Protein AF-A0ABD0P0N2-F1 (afdb_monomer_lite)

Secondary structure (DSSP, 8-state):
--GGGTT--SS---TT-S--S-TTSPPHHHHHHTTT---EEES---S---GGGTTSGGGTT-SEEES-SS----

Radius of gyration: 12.44 Å; chains: 1; bounding box: 24×28×37 Å

InterPro domains:
  IPR000917 Sulfatase, N-terminal [PF00884] (1-67)
  IPR017850 Alkaline-phosphatase-like, core domain superfamily [G3DSA:3.40.720.10] (1-74)
  IPR017850 Alkaline-phosphatase-like, core domain superfamily [SSF53649] (1-73)
  IPR024607 Sulfatase, conserved site [PS00149] (36-46)
  IPR050738 Sulfatase enzyme [PTHR42693] (1-74)

Organism: Cirrhinus mrigala (NCBI:txid683832)

Foldseek 3Di:
DDCVVQVCDDDFDDVPDQAFRDLPDADPLQVVVVVVDQAEDEEEARRDQHPPRCHPVVSRNHPYYHYDDHDPPD

Sequence (74 aa):
RYQTRSGIYPGVLYPGSKGGLPLNETTIAEVLKSKGYTTAMVGKWHLGVGPNGTYLPTRHGFDNYLGIPYSHDQ

pLDDT: mean 95.09, std 7.63, range [50.91, 98.81]

Structure (mmCIF, N/CA/C/O backbone):
data_AF-A0ABD0P0N2-F1
#
_entry.id   AF-A0ABD0P0N2-F1
#
loop_
_atom_site.group_PDB
_atom_site.id
_atom_site.type_symbol
_atom_site.label_atom_id
_atom_site.label_alt_id
_atom_site.label_comp_id
_atom_site.label_asym_id
_atom_site.label_entity_id
_atom_site.label_seq_id
_atom_site.pdbx_PDB_ins_code
_atom_site.Cartn_x
_atom_site.Cartn_y
_atom_site.Cartn_z
_atom_site.occupancy
_atom_site.B_iso_or_equiv
_atom_site.auth_seq_id
_atom_site.auth_comp_id
_atom_site.auth_asym_id
_atom_site.auth_atom_id
_atom_site.pdbx_PDB_model_num
ATOM 1 N N . ARG A 1 1 ? -6.546 10.761 -1.099 1.00 93.50 1 ARG A N 1
ATOM 2 C CA . ARG A 1 1 ? -5.683 11.943 -1.374 1.00 93.50 1 ARG A CA 1
ATOM 3 C C . ARG A 1 1 ? -5.338 11.946 -2.864 1.00 93.50 1 ARG A C 1
ATOM 5 O O . ARG A 1 1 ? -5.432 10.886 -3.465 1.00 93.50 1 ARG A O 1
ATOM 12 N N . TYR A 1 2 ? -5.012 13.091 -3.475 1.00 97.38 2 TYR A N 1
ATOM 13 C CA . TYR A 1 2 ? -4.612 13.127 -4.894 1.00 97.38 2 TYR A CA 1
ATOM 14 C C . TYR A 1 2 ? -3.230 12.494 -5.093 1.00 97.38 2 TYR A C 1
ATOM 16 O O . TYR A 1 2 ? -2.331 12.744 -4.293 1.00 97.38 2 TYR A O 1
ATOM 24 N N . GLN A 1 3 ? -3.047 11.743 -6.180 1.00 96.81 3 GLN A N 1
ATOM 25 C CA . GLN A 1 3 ? -1.826 10.995 -6.498 1.00 96.81 3 GLN A CA 1
ATOM 26 C C . GLN A 1 3 ? -0.569 11.875 -6.565 1.00 96.81 3 GLN A C 1
ATOM 28 O O . GLN A 1 3 ? 0.509 11.458 -6.144 1.00 96.81 3 GLN A O 1
ATOM 33 N N . THR A 1 4 ? -0.718 13.133 -6.996 1.00 97.12 4 THR A N 1
ATOM 34 C CA . THR A 1 4 ? 0.376 14.113 -7.049 1.00 97.12 4 THR A CA 1
ATOM 35 C C . THR A 1 4 ? 0.922 14.486 -5.675 1.00 97.12 4 THR A C 1
ATOM 37 O O . THR A 1 4 ? 2.082 14.868 -5.560 1.00 97.12 4 THR A O 1
ATOM 40 N N . ARG A 1 5 ? 0.118 14.337 -4.615 1.00 97.38 5 ARG A N 1
ATOM 41 C CA . ARG A 1 5 ? 0.532 14.614 -3.231 1.00 97.38 5 ARG A CA 1
ATOM 42 C C . ARG A 1 5 ? 1.334 13.472 -2.615 1.00 97.38 5 ARG A C 1
ATOM 44 O O . ARG A 1 5 ? 2.117 13.724 -1.711 1.00 97.38 5 ARG A O 1
ATOM 51 N N . SER A 1 6 ? 1.137 12.252 -3.109 1.00 96.44 6 SER A N 1
ATOM 52 C CA . SER A 1 6 ? 1.787 11.037 -2.602 1.00 96.44 6 SER A CA 1
ATOM 53 C C . SER A 1 6 ? 2.921 10.548 -3.509 1.00 96.44 6 SER A C 1
ATOM 55 O O . SER A 1 6 ? 3.495 9.498 -3.253 1.00 96.44 6 SER A O 1
ATOM 57 N N . GLY A 1 7 ? 3.242 11.276 -4.586 1.00 96.31 7 GLY A N 1
ATOM 58 C CA . GLY A 1 7 ? 4.334 10.908 -5.494 1.00 96.31 7 GLY A CA 1
ATOM 59 C C . GLY A 1 7 ? 4.040 9.711 -6.406 1.00 96.31 7 GLY A C 1
ATOM 60 O O . GLY A 1 7 ? 4.958 9.195 -7.032 1.00 96.31 7 GLY A O 1
ATOM 61 N N . ILE A 1 8 ? 2.781 9.265 -6.507 1.00 96.44 8 ILE A N 1
ATOM 62 C CA . ILE A 1 8 ? 2.380 8.138 -7.367 1.00 96.44 8 ILE A CA 1
ATOM 63 C C . ILE A 1 8 ? 2.024 8.666 -8.761 1.00 96.44 8 ILE A C 1
ATOM 65 O O . ILE A 1 8 ? 0.858 8.754 -9.139 1.00 96.44 8 ILE A O 1
ATOM 69 N N . TYR A 1 9 ? 3.044 9.132 -9.482 1.00 95.88 9 TYR A N 1
ATOM 70 C CA . TYR A 1 9 ? 2.969 9.634 -10.856 1.00 95.88 9 TYR A CA 1
ATOM 71 C C . TYR A 1 9 ? 4.391 9.835 -11.422 1.00 95.88 9 TYR A C 1
ATOM 73 O O . TYR A 1 9 ? 5.334 9.974 -10.640 1.00 95.88 9 TYR A O 1
ATOM 81 N N . PRO A 1 10 ? 4.562 9.938 -12.753 1.00 94.75 10 PRO A N 1
ATOM 82 C CA . PRO A 1 10 ? 3.597 9.611 -13.807 1.00 94.75 10 PRO A CA 1
ATOM 83 C C . PRO A 1 10 ? 3.478 8.093 -14.040 1.00 94.75 10 PRO A C 1
ATOM 85 O O . PRO A 1 10 ? 4.325 7.319 -13.605 1.00 94.75 10 PRO A O 1
ATOM 88 N N . GLY A 1 11 ? 2.438 7.671 -14.766 1.00 94.38 11 GLY A N 1
ATOM 89 C CA . GLY A 1 11 ? 2.249 6.269 -15.155 1.00 94.38 11 GLY A CA 1
ATOM 90 C C . GLY A 1 11 ? 1.929 5.334 -13.983 1.00 94.38 11 GLY A C 1
ATOM 91 O O . GLY A 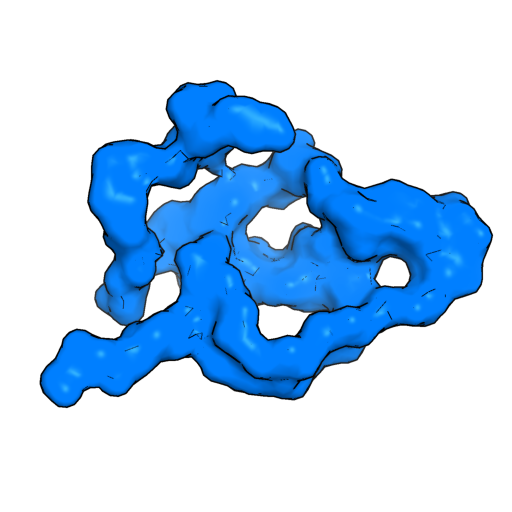1 11 ? 1.253 5.726 -13.032 1.00 94.38 11 GLY A O 1
ATOM 92 N N . VAL A 1 12 ? 2.392 4.086 -14.085 1.00 94.62 12 VAL A N 1
ATOM 93 C CA . VAL A 1 12 ? 2.166 3.014 -13.102 1.00 94.62 12 VAL A CA 1
ATOM 94 C C . VAL A 1 12 ? 3.488 2.433 -12.603 1.00 94.62 12 VAL A C 1
ATOM 96 O O . VAL A 1 12 ? 4.533 2.603 -13.230 1.00 94.62 12 VAL A O 1
ATOM 99 N N . LEU A 1 13 ? 3.441 1.726 -11.472 1.00 94.25 13 LEU A N 1
ATOM 100 C CA . LEU A 1 13 ? 4.588 0.986 -10.947 1.00 94.25 13 LEU A CA 1
ATOM 101 C C . LEU A 1 13 ? 4.741 -0.351 -11.681 1.00 94.25 13 LEU A C 1
ATOM 103 O O . LEU A 1 13 ? 3.757 -1.056 -11.911 1.00 94.25 13 LEU A O 1
ATOM 107 N N . TYR A 1 14 ? 5.984 -0.702 -11.999 1.00 92.62 14 TYR A N 1
ATOM 108 C CA . TYR A 1 14 ? 6.357 -1.914 -12.726 1.00 92.62 14 TYR A CA 1
ATOM 109 C C . TYR A 1 14 ? 7.098 -2.900 -11.813 1.00 92.62 14 TYR A C 1
ATOM 111 O O . TYR A 1 14 ? 7.606 -2.510 -10.750 1.00 92.62 14 TYR A O 1
ATOM 119 N N . PRO A 1 15 ? 7.232 -4.175 -12.224 1.00 90.50 15 PRO A N 1
ATOM 120 C CA . PRO A 1 15 ? 8.177 -5.088 -11.593 1.00 90.50 15 PRO A CA 1
ATOM 121 C C . PRO A 1 15 ? 9.578 -4.451 -11.532 1.00 90.50 15 PRO A C 1
ATOM 123 O O . PRO A 1 15 ? 10.097 -3.969 -12.534 1.00 90.50 15 PRO A O 1
ATOM 126 N N . GLY A 1 16 ? 10.180 -4.397 -10.342 1.00 89.56 16 GLY A N 1
ATOM 127 C CA . GLY A 1 16 ? 11.500 -3.784 -10.127 1.00 89.56 16 GLY A CA 1
ATOM 128 C C . GLY A 1 16 ? 11.498 -2.282 -9.813 1.00 89.56 16 GLY A C 1
ATOM 129 O O . GLY A 1 16 ? 12.555 -1.735 -9.491 1.00 89.56 16 GLY A O 1
ATOM 130 N N . SER A 1 17 ? 10.343 -1.601 -9.829 1.00 93.62 17 SER A N 1
ATOM 131 C CA . S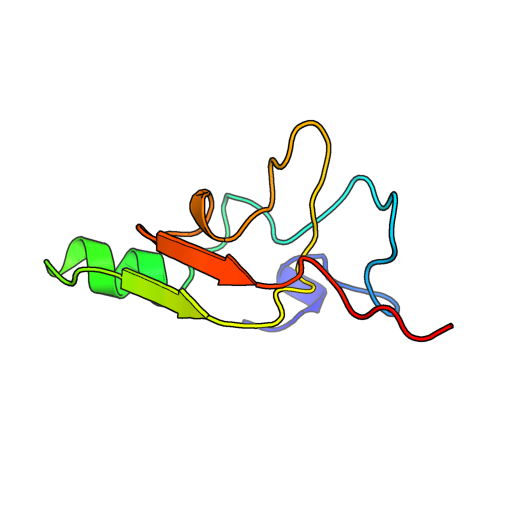ER A 1 17 ? 10.251 -0.231 -9.309 1.00 93.62 17 SER A CA 1
ATOM 132 C C . SER A 1 17 ? 10.727 -0.169 -7.850 1.00 93.62 17 SER A C 1
ATOM 134 O O . SER A 1 17 ? 10.264 -0.923 -6.992 1.00 93.62 17 SER A O 1
ATOM 136 N N . LYS A 1 18 ? 11.654 0.755 -7.563 1.00 94.75 18 LYS A N 1
ATOM 137 C CA . LYS A 1 18 ? 12.201 0.961 -6.209 1.00 94.75 18 LYS A CA 1
ATOM 138 C C . LYS A 1 18 ? 11.220 1.669 -5.269 1.00 94.75 18 LYS A C 1
ATOM 140 O O . LYS A 1 18 ? 11.360 1.534 -4.058 1.00 94.75 18 LYS A O 1
ATOM 145 N N . GLY A 1 19 ? 10.277 2.434 -5.821 1.00 94.81 19 GLY A N 1
ATOM 146 C CA . GLY A 1 19 ? 9.255 3.175 -5.080 1.00 94.81 19 GLY A CA 1
ATOM 147 C C . GLY A 1 19 ? 7.954 2.394 -4.868 1.00 94.81 19 GLY A C 1
ATOM 148 O O . GLY A 1 19 ? 7.764 1.299 -5.399 1.00 94.81 19 GLY A O 1
ATOM 149 N N . GLY A 1 20 ? 7.053 2.997 -4.099 1.00 97.25 20 GLY A N 1
ATOM 150 C CA . GLY A 1 20 ? 5.721 2.496 -3.775 1.00 97.25 20 GLY A CA 1
ATOM 151 C C . GLY A 1 20 ? 4.926 3.555 -3.016 1.00 97.25 20 GLY A C 1
ATOM 152 O O . GLY A 1 20 ? 5.388 4.692 -2.899 1.00 97.25 20 GLY A O 1
ATOM 153 N N . LEU A 1 21 ? 3.743 3.195 -2.516 1.00 98.19 21 LEU A N 1
ATOM 154 C CA . LEU A 1 21 ? 2.954 4.065 -1.645 1.00 98.19 21 LEU A CA 1
ATOM 155 C C . LEU A 1 21 ? 3.814 4.483 -0.441 1.00 98.19 21 LEU A C 1
ATOM 157 O O . LEU A 1 21 ? 4.276 3.613 0.293 1.00 98.19 21 LEU A O 1
ATOM 161 N N . PRO A 1 22 ? 4.066 5.785 -0.221 1.00 97.62 22 PRO A N 1
ATOM 162 C CA . PRO A 1 22 ? 4.896 6.216 0.896 1.00 97.62 22 PRO A CA 1
ATOM 163 C C . PRO A 1 22 ? 4.358 5.707 2.236 1.00 97.62 22 PRO A C 1
ATOM 165 O O . PRO A 1 22 ? 3.161 5.773 2.495 1.00 97.62 22 PRO A O 1
ATOM 168 N N . LEU A 1 23 ? 5.244 5.241 3.118 1.00 97.12 23 LEU A N 1
ATOM 169 C CA . LEU A 1 23 ? 4.854 4.700 4.430 1.00 97.12 23 LEU A CA 1
ATOM 170 C C . LEU A 1 23 ? 4.259 5.753 5.382 1.00 97.12 23 LEU A C 1
ATOM 172 O O . LEU A 1 23 ? 3.698 5.403 6.411 1.00 97.12 23 LEU A O 1
ATOM 176 N N . ASN A 1 24 ? 4.398 7.041 5.063 1.00 96.75 24 ASN A N 1
ATOM 177 C CA . ASN A 1 24 ? 3.770 8.129 5.811 1.00 96.75 24 ASN A CA 1
ATOM 178 C C . ASN A 1 24 ? 2.353 8.470 5.312 1.00 96.75 24 ASN A C 1
ATOM 180 O O . ASN A 1 24 ? 1.708 9.348 5.885 1.00 96.75 24 ASN A O 1
ATOM 184 N N . GLU A 1 25 ? 1.871 7.822 4.249 1.00 98.06 25 GLU A N 1
ATOM 185 C CA . GLU A 1 25 ? 0.487 7.936 3.799 1.00 98.06 25 GLU A CA 1
ATOM 186 C C . GLU A 1 25 ? -0.398 6.972 4.584 1.00 98.06 25 GLU A C 1
ATOM 188 O O . GLU A 1 25 ? -0.180 5.764 4.567 1.00 98.06 25 GLU A O 1
ATOM 193 N N . THR A 1 26 ? -1.428 7.512 5.237 1.00 98.31 26 THR A N 1
ATOM 194 C CA . THR A 1 26 ? -2.364 6.704 6.018 1.00 98.31 26 THR A CA 1
ATOM 195 C C . THR A 1 26 ? -3.405 6.043 5.121 1.00 98.31 26 THR A C 1
ATOM 197 O O . THR A 1 26 ? -4.170 6.728 4.431 1.00 98.31 26 THR A O 1
ATOM 200 N N . THR A 1 27 ? -3.483 4.714 5.158 1.00 98.56 27 THR A N 1
ATOM 201 C CA . THR A 1 27 ? -4.503 3.950 4.429 1.00 98.56 27 THR A CA 1
ATOM 202 C C . THR A 1 27 ? -5.769 3.742 5.258 1.00 98.56 27 THR A C 1
ATOM 204 O O . THR A 1 27 ? -5.787 3.882 6.481 1.00 98.56 27 THR A O 1
ATOM 207 N N . ILE A 1 28 ? -6.858 3.345 4.594 1.00 98.56 28 ILE A N 1
ATOM 208 C CA . ILE A 1 28 ? -8.091 2.972 5.296 1.00 98.56 28 ILE A CA 1
ATOM 209 C C . ILE A 1 28 ? -7.899 1.751 6.207 1.00 98.56 28 ILE A C 1
ATOM 211 O O . ILE A 1 28 ? -8.541 1.676 7.252 1.00 98.56 28 ILE A O 1
ATOM 215 N N . ALA A 1 29 ? -6.997 0.828 5.856 1.00 98.69 29 ALA A N 1
ATOM 216 C CA . ALA A 1 29 ? -6.703 -0.333 6.687 1.00 98.69 29 ALA A CA 1
ATOM 217 C C . ALA A 1 29 ? -6.079 0.095 8.021 1.00 98.69 29 ALA A C 1
ATOM 219 O O . ALA A 1 29 ? -6.520 -0.366 9.066 1.00 98.69 29 ALA A O 1
ATOM 220 N N . GLU A 1 30 ? -5.144 1.048 8.015 1.00 98.69 30 GLU A N 1
ATOM 221 C CA . GLU A 1 30 ? -4.550 1.585 9.248 1.00 98.69 30 GLU A CA 1
ATOM 222 C C . GLU A 1 30 ? -5.585 2.303 10.118 1.00 98.69 30 GLU A C 1
ATOM 224 O O . GLU A 1 30 ? -5.630 2.094 11.334 1.00 98.69 30 GLU A O 1
ATOM 229 N N . VAL A 1 31 ? -6.469 3.095 9.498 1.00 98.69 31 VAL A N 1
ATOM 230 C CA . VAL A 1 31 ? -7.562 3.768 10.216 1.00 98.69 31 VAL A CA 1
ATOM 231 C C . VAL A 1 31 ? -8.484 2.745 10.877 1.00 98.69 31 VAL A C 1
ATOM 233 O O . VAL A 1 31 ? -8.756 2.860 12.070 1.00 98.69 31 VAL A O 1
ATOM 236 N N . LEU A 1 32 ? -8.943 1.728 10.147 1.00 98.81 32 LEU A N 1
ATOM 237 C CA . LEU A 1 32 ? -9.847 0.707 10.684 1.00 98.81 32 LEU A CA 1
ATOM 238 C C . LEU A 1 32 ? -9.163 -0.172 11.734 1.00 98.81 32 LEU A C 1
ATOM 240 O O . LEU A 1 32 ? -9.747 -0.442 12.784 1.00 98.81 32 LEU A O 1
ATOM 244 N N . LYS A 1 33 ? -7.906 -0.555 11.507 1.00 98.38 33 LYS A N 1
ATOM 245 C CA . LYS A 1 33 ? -7.107 -1.316 12.469 1.00 98.38 33 LYS A CA 1
ATOM 246 C C . LYS A 1 33 ? -6.957 -0.568 13.792 1.00 98.38 33 LYS A C 1
ATOM 248 O O . LYS A 1 33 ? -7.148 -1.161 14.849 1.00 98.38 33 LYS A O 1
ATOM 253 N N . SER A 1 34 ? -6.748 0.754 13.756 1.00 98.25 34 SER A N 1
ATOM 254 C CA . SER A 1 34 ? -6.733 1.592 14.971 1.00 98.25 34 SER A CA 1
ATOM 255 C C . SER A 1 34 ? -8.064 1.596 15.744 1.00 98.25 34 SER A C 1
ATOM 257 O O . SER A 1 34 ? -8.104 1.966 16.916 1.00 98.25 34 SER A O 1
ATOM 259 N N . LYS A 1 35 ? -9.162 1.175 15.102 1.00 98.62 35 LYS A N 1
ATOM 260 C CA . LYS A 1 35 ? -10.502 1.031 15.690 1.00 98.62 35 LYS A CA 1
ATOM 261 C C . LYS A 1 35 ? -10.841 -0.415 16.072 1.00 98.62 35 LYS A C 1
ATOM 263 O O . LYS A 1 35 ? -11.998 -0.697 16.363 1.00 98.62 35 LYS A O 1
ATOM 268 N N . GLY A 1 36 ? -9.857 -1.316 16.085 1.00 98.44 36 GLY A N 1
ATOM 269 C CA . GLY A 1 36 ? -10.025 -2.707 16.515 1.00 98.44 36 GLY A CA 1
ATOM 270 C C . GLY A 1 36 ? -10.464 -3.673 15.413 1.00 98.44 36 GLY A C 1
ATOM 271 O O . GLY A 1 36 ? -10.814 -4.809 15.719 1.00 98.44 36 GLY A O 1
ATOM 272 N N . TYR A 1 37 ? -10.448 -3.257 14.143 1.00 98.81 37 TYR A N 1
ATOM 273 C CA . TYR A 1 37 ? -10.729 -4.169 13.035 1.00 98.81 37 TYR A CA 1
ATOM 274 C C . TYR A 1 37 ? -9.533 -5.080 12.759 1.00 98.81 37 TYR A C 1
ATOM 276 O O . TYR A 1 37 ? -8.397 -4.615 12.666 1.00 98.81 37 TYR A O 1
ATOM 284 N N . THR A 1 38 ? -9.809 -6.362 12.522 1.00 98.62 38 THR A N 1
ATOM 285 C CA . THR A 1 38 ? -8.883 -7.244 11.807 1.00 98.62 38 THR A CA 1
ATOM 286 C C . THR A 1 38 ? -8.992 -6.958 10.316 1.00 98.62 38 THR A C 1
ATOM 288 O O . THR A 1 38 ? -10.087 -6.915 9.756 1.00 98.62 38 THR A O 1
ATOM 291 N N . THR A 1 39 ? -7.857 -6.752 9.665 1.00 98.81 39 THR A N 1
ATOM 292 C CA . THR A 1 39 ? -7.793 -6.262 8.287 1.00 98.81 39 THR A CA 1
ATOM 293 C C . THR A 1 39 ? -7.140 -7.291 7.374 1.00 98.81 39 THR A C 1
ATOM 295 O O . THR A 1 39 ? -6.099 -7.867 7.688 1.00 98.81 39 THR A O 1
ATOM 298 N N . ALA A 1 40 ? -7.741 -7.530 6.213 1.00 98.56 40 ALA A N 1
ATOM 299 C CA . ALA A 1 40 ? -7.190 -8.433 5.215 1.00 98.56 40 ALA A CA 1
ATOM 300 C C . ALA A 1 40 ? -7.369 -7.858 3.812 1.00 98.56 40 ALA A C 1
ATOM 302 O O . ALA A 1 40 ? -8.385 -7.228 3.516 1.00 98.56 40 ALA A O 1
ATOM 303 N N . MET A 1 41 ? -6.384 -8.097 2.953 1.00 98.75 41 MET A N 1
ATOM 304 C CA . MET A 1 41 ? -6.455 -7.783 1.532 1.00 98.75 41 MET A CA 1
ATOM 305 C C . MET A 1 41 ? -6.317 -9.064 0.714 1.00 98.75 41 MET A C 1
ATOM 307 O O . MET A 1 41 ? -5.372 -9.831 0.899 1.00 98.75 41 MET A O 1
ATOM 311 N N . VAL A 1 42 ? -7.240 -9.272 -0.224 1.00 98.38 42 VAL A N 1
ATOM 312 C CA . VAL A 1 42 ? -7.183 -10.377 -1.184 1.00 98.38 42 VAL A CA 1
ATOM 313 C C . VAL A 1 42 ? -7.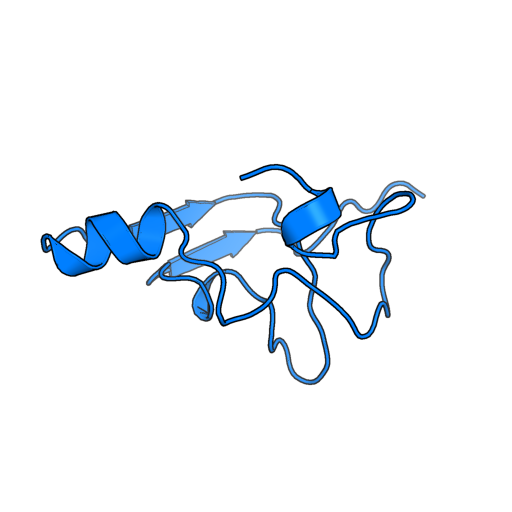148 -9.804 -2.596 1.00 98.38 42 VAL A C 1
ATOM 315 O O . VAL A 1 42 ? -8.008 -9.004 -2.958 1.00 98.38 42 VAL A O 1
ATOM 318 N N . GLY A 1 43 ? -6.156 -10.204 -3.393 1.00 97.44 43 GLY A N 1
ATOM 319 C CA . GLY A 1 43 ? -6.027 -9.806 -4.796 1.00 97.44 43 GLY A CA 1
ATOM 320 C C . GLY A 1 43 ? -4.847 -8.879 -5.096 1.00 97.44 43 GLY A C 1
ATOM 321 O O . GLY A 1 43 ? -3.774 -8.995 -4.511 1.00 97.44 43 GLY A O 1
ATOM 322 N N . LYS A 1 44 ? -5.014 -8.009 -6.093 1.00 97.38 44 LYS A N 1
ATOM 323 C CA . LYS A 1 44 ? -3.931 -7.209 -6.683 1.00 97.38 44 LYS A CA 1
ATOM 324 C C . LYS A 1 44 ? -3.602 -5.972 -5.843 1.00 97.38 44 LYS A C 1
ATOM 326 O O . LYS A 1 44 ? -4.502 -5.198 -5.536 1.00 97.38 44 LYS A O 1
ATOM 331 N N . TRP A 1 45 ? -2.314 -5.738 -5.569 1.00 97.38 45 TRP A N 1
ATOM 332 C CA . TRP A 1 45 ? -1.844 -4.546 -4.846 1.00 97.38 45 TRP A CA 1
ATOM 333 C C . TRP A 1 45 ? -1.528 -3.344 -5.749 1.00 97.38 45 TRP A C 1
ATOM 335 O O . TRP A 1 45 ? -2.221 -2.334 -5.711 1.00 97.38 45 TRP A O 1
ATOM 345 N N . HIS A 1 46 ? -0.489 -3.454 -6.582 1.00 97.31 46 HIS A N 1
ATOM 346 C CA . HIS A 1 46 ? -0.028 -2.448 -7.555 1.00 97.31 46 HIS A CA 1
ATOM 347 C C . HIS A 1 46 ? 0.382 -1.080 -6.990 1.00 97.31 46 HIS A C 1
ATOM 349 O O . HIS A 1 46 ? 0.527 -0.121 -7.742 1.00 97.31 46 HIS A O 1
ATOM 355 N N . LEU A 1 47 ? 0.658 -0.996 -5.691 1.00 97.81 47 LEU A N 1
ATOM 356 C CA . LEU A 1 47 ? 1.184 0.211 -5.044 1.00 97.81 47 LEU A CA 1
ATOM 357 C C . LEU A 1 47 ? 2.641 0.037 -4.587 1.00 97.81 47 LEU A C 1
ATOM 359 O O . LEU A 1 47 ? 3.114 0.701 -3.670 1.00 97.81 47 LEU A O 1
ATOM 363 N N . GLY A 1 48 ? 3.373 -0.826 -5.291 1.00 96.69 48 GLY A N 1
ATOM 364 C CA . GLY A 1 48 ? 4.806 -1.035 -5.120 1.00 96.69 48 GLY A CA 1
ATOM 365 C C . GLY A 1 48 ? 5.148 -2.245 -4.262 1.00 96.69 48 GLY A C 1
ATOM 366 O O . GLY A 1 48 ? 4.374 -2.704 -3.428 1.00 96.69 48 GLY A O 1
ATOM 367 N N . VAL A 1 49 ? 6.348 -2.770 -4.498 1.00 96.31 49 VAL A N 1
ATOM 368 C CA . VAL A 1 49 ? 6.959 -3.821 -3.670 1.00 96.31 49 VAL A CA 1
ATOM 369 C C . VAL A 1 49 ? 8.132 -3.227 -2.906 1.00 96.31 49 VAL A C 1
ATOM 371 O O . VAL A 1 49 ? 8.207 -3.356 -1.688 1.00 96.31 49 VAL A O 1
ATOM 374 N N . GLY A 1 50 ? 9.010 -2.512 -3.617 1.00 94.62 50 GLY A N 1
ATOM 375 C CA . GLY A 1 50 ? 10.232 -1.942 -3.063 1.00 94.62 50 GLY A CA 1
ATOM 376 C C . GLY A 1 50 ? 11.251 -3.001 -2.631 1.00 94.62 50 GLY A C 1
ATOM 377 O O . GLY A 1 50 ? 10.985 -4.207 -2.692 1.00 94.62 50 GLY A O 1
ATOM 378 N N . PRO A 1 51 ? 12.435 -2.564 -2.173 1.00 94.25 51 PRO A N 1
ATOM 379 C CA . PRO A 1 51 ? 13.430 -3.465 -1.604 1.00 94.25 51 PRO A CA 1
ATOM 380 C C . PRO A 1 51 ? 12.821 -4.266 -0.450 1.00 94.25 51 PRO A C 1
ATOM 382 O O . PRO A 1 51 ? 12.145 -3.694 0.406 1.00 94.25 51 PRO A O 1
ATOM 385 N N . ASN A 1 52 ? 13.029 -5.5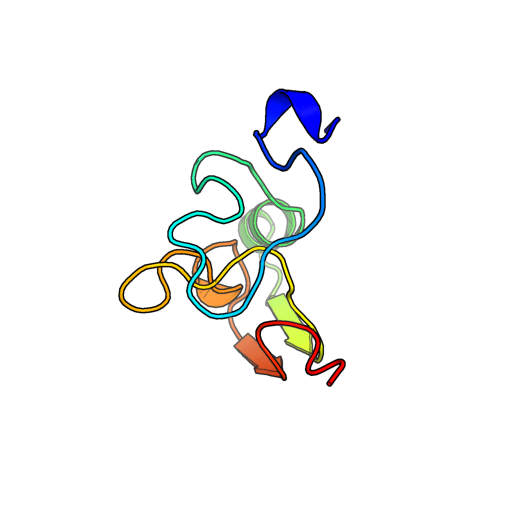83 -0.434 1.00 92.25 52 ASN A N 1
ATOM 386 C CA . ASN A 1 52 ? 12.564 -6.484 0.629 1.00 92.25 52 ASN A CA 1
ATOM 387 C C . ASN A 1 52 ? 11.059 -6.370 0.971 1.00 92.25 52 ASN A C 1
ATOM 389 O O . ASN A 1 52 ? 10.664 -6.612 2.110 1.00 92.25 52 ASN A O 1
ATOM 393 N N . GLY A 1 53 ? 10.212 -5.976 0.011 1.00 94.44 53 GLY A N 1
ATOM 394 C CA . GLY A 1 53 ? 8.766 -5.860 0.233 1.00 94.44 53 GLY A CA 1
ATOM 395 C C . GLY A 1 53 ? 8.351 -4.681 1.123 1.00 94.44 53 GLY A C 1
ATOM 396 O O . GLY A 1 53 ? 7.319 -4.753 1.790 1.00 94.44 53 GLY A O 1
ATOM 397 N N . THR A 1 54 ? 9.148 -3.608 1.156 1.00 96.94 54 THR A N 1
ATOM 398 C CA . THR A 1 54 ? 8.900 -2.401 1.970 1.00 96.94 54 THR A CA 1
ATOM 399 C C . THR A 1 54 ? 7.518 -1.784 1.741 1.00 96.94 54 THR A C 1
ATOM 401 O O . THR A 1 54 ? 6.945 -1.246 2.678 1.00 96.94 54 THR A O 1
ATOM 404 N N . TYR A 1 55 ? 6.964 -1.894 0.534 1.00 97.81 55 TYR A N 1
ATOM 405 C CA . TYR A 1 55 ? 5.684 -1.280 0.168 1.00 97.81 55 TYR A CA 1
ATOM 406 C C . TYR A 1 55 ? 4.536 -2.285 0.034 1.00 97.81 55 TYR A C 1
ATOM 408 O O . TYR A 1 55 ? 3.510 -1.960 -0.553 1.00 97.81 55 TYR A O 1
ATOM 416 N N . LEU A 1 56 ? 4.682 -3.518 0.537 1.00 97.88 56 LEU A N 1
ATOM 417 C CA . LEU A 1 56 ? 3.605 -4.516 0.495 1.00 97.88 56 LEU A CA 1
ATOM 418 C C . LEU A 1 56 ? 2.420 -4.132 1.406 1.00 97.88 56 LEU A C 1
ATOM 420 O O . LEU A 1 56 ? 2.617 -3.410 2.384 1.00 97.88 56 LEU A O 1
ATOM 424 N N . PRO A 1 57 ? 1.201 -4.665 1.171 1.00 98.56 57 PRO A N 1
ATOM 425 C CA . PRO A 1 57 ? 0.005 -4.333 1.961 1.00 98.56 57 PRO A CA 1
ATOM 426 C C . PRO A 1 57 ? 0.171 -4.510 3.475 1.00 98.56 57 PRO A C 1
ATOM 428 O O . PRO A 1 57 ? -0.369 -3.735 4.261 1.00 98.56 57 PRO A O 1
ATOM 431 N N . THR A 1 58 ? 0.973 -5.489 3.897 1.00 97.81 58 THR A N 1
ATOM 432 C CA . THR A 1 58 ? 1.271 -5.756 5.314 1.00 97.81 58 THR A CA 1
ATOM 433 C C . THR A 1 58 ? 2.079 -4.649 5.996 1.00 97.81 58 THR A C 1
ATOM 435 O O . THR A 1 58 ? 2.187 -4.618 7.219 1.00 97.81 58 THR A O 1
ATOM 438 N N . ARG A 1 59 ? 2.630 -3.708 5.221 1.00 98.00 59 ARG A N 1
ATOM 439 C CA . ARG A 1 59 ? 3.275 -2.475 5.698 1.00 98.00 59 ARG A CA 1
ATOM 440 C C . ARG A 1 59 ? 2.337 -1.267 5.700 1.00 98.00 59 ARG A C 1
ATOM 442 O O . ARG A 1 59 ? 2.735 -0.211 6.166 1.00 98.00 59 ARG A O 1
ATOM 449 N N . HIS A 1 60 ? 1.103 -1.442 5.228 1.00 98.44 60 HIS A N 1
ATOM 450 C CA . HIS A 1 60 ? 0.088 -0.399 5.071 1.00 98.44 60 HIS A CA 1
ATOM 451 C C . HIS A 1 60 ? -1.214 -0.745 5.803 1.00 98.44 60 HIS A C 1
ATOM 453 O O . HIS A 1 60 ? -2.313 -0.477 5.316 1.00 98.44 60 HIS A O 1
ATOM 459 N N . GLY A 1 61 ? -1.086 -1.367 6.974 1.00 98.19 61 GLY A N 1
ATOM 460 C CA . GLY A 1 61 ? -2.193 -1.588 7.899 1.00 98.19 61 GLY A CA 1
ATOM 461 C C . GLY A 1 61 ? -2.965 -2.886 7.733 1.00 98.19 61 GLY A C 1
ATOM 462 O O . GLY A 1 61 ? -3.778 -3.148 8.606 1.00 98.19 61 GLY A O 1
ATOM 463 N N . PHE A 1 62 ? -2.707 -3.701 6.704 1.00 98.69 62 PHE A N 1
ATOM 464 C CA . PHE A 1 62 ? -3.342 -5.017 6.566 1.00 98.69 62 PHE A CA 1
ATOM 465 C C . PHE A 1 62 ? -2.646 -6.077 7.430 1.00 98.69 62 PHE A C 1
ATOM 467 O O . PHE A 1 62 ? -1.430 -6.238 7.351 1.00 98.69 62 PHE A O 1
ATOM 474 N N . ASP A 1 63 ? -3.404 -6.835 8.222 1.00 98.50 63 ASP A N 1
ATOM 475 C CA . ASP A 1 63 ? -2.874 -7.959 9.009 1.00 98.50 63 ASP A CA 1
ATOM 476 C C . ASP A 1 63 ? -2.545 -9.159 8.122 1.00 98.50 63 ASP A C 1
ATOM 478 O O . ASP A 1 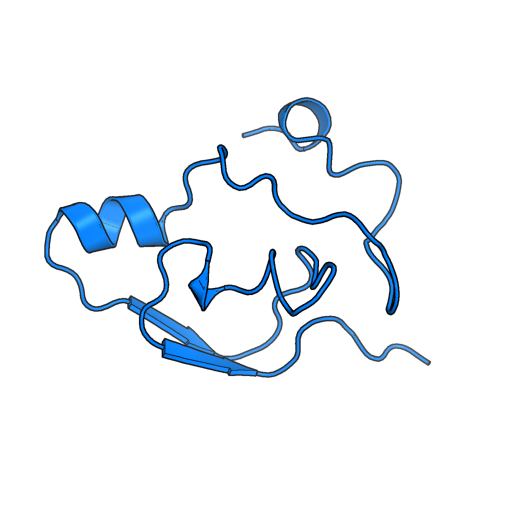63 ? -1.515 -9.807 8.293 1.00 98.50 63 ASP A O 1
ATOM 482 N N . ASN A 1 64 ? -3.416 -9.432 7.149 1.00 98.44 64 ASN A N 1
ATOM 483 C CA . ASN A 1 64 ? -3.275 -10.550 6.227 1.00 98.44 64 ASN A CA 1
ATOM 484 C C . ASN A 1 64 ? -3.319 -10.075 4.778 1.00 98.44 64 ASN A C 1
ATOM 486 O O . ASN A 1 64 ? -4.096 -9.190 4.412 1.00 98.44 64 ASN A O 1
ATOM 490 N N . TYR A 1 65 ? -2.507 -10.703 3.935 1.00 98.38 65 TYR A N 1
ATOM 491 C CA . TYR A 1 65 ? -2.482 -10.429 2.508 1.00 98.38 65 TYR A CA 1
ATOM 492 C C . TYR A 1 65 ? -2.320 -11.723 1.715 1.00 98.38 65 TYR A C 1
ATOM 494 O O . TYR A 1 65 ? -1.372 -12.474 1.938 1.00 98.38 65 TYR A O 1
ATOM 502 N N . LEU A 1 66 ? -3.238 -11.958 0.777 1.00 98.19 66 LEU A N 1
ATOM 503 C CA . LEU A 1 66 ? -3.180 -13.057 -0.183 1.00 98.19 66 LEU A CA 1
ATOM 504 C C . LEU A 1 66 ? -3.415 -12.508 -1.591 1.00 98.19 66 LEU A C 1
ATOM 506 O O . LEU A 1 66 ? -4.533 -12.128 -1.935 1.00 98.19 66 LEU A O 1
ATOM 510 N N . GLY A 1 67 ? -2.384 -12.478 -2.431 1.00 95.88 67 GLY A N 1
ATOM 511 C CA . GLY A 1 67 ? -2.549 -12.013 -3.803 1.00 95.88 67 GLY A CA 1
ATOM 512 C C . GLY A 1 67 ? -1.252 -11.670 -4.517 1.00 95.88 67 GLY A C 1
ATOM 513 O O . GLY A 1 67 ? -0.171 -12.110 -4.125 1.00 95.88 67 GLY A O 1
ATOM 514 N N . ILE A 1 68 ? -1.379 -10.888 -5.590 1.00 95.56 68 ILE A N 1
ATOM 515 C CA . ILE A 1 68 ? -0.279 -10.543 -6.496 1.00 95.56 68 ILE A CA 1
ATOM 516 C C . ILE A 1 68 ? 0.135 -9.071 -6.341 1.00 95.56 68 ILE A C 1
ATOM 518 O O . ILE A 1 68 ? -0.716 -8.180 -6.278 1.00 95.56 68 ILE A O 1
ATOM 522 N N . PRO A 1 69 ? 1.443 -8.769 -6.286 1.00 93.31 69 PRO A N 1
ATOM 523 C CA . PRO A 1 69 ? 1.918 -7.421 -5.976 1.00 93.31 69 PRO A CA 1
ATOM 524 C C . PRO A 1 69 ? 1.668 -6.382 -7.082 1.00 93.31 69 PRO A C 1
ATOM 526 O O . PRO A 1 69 ? 1.711 -5.185 -6.809 1.00 93.31 69 PRO A O 1
ATOM 529 N N . TYR A 1 70 ? 1.420 -6.807 -8.318 1.00 89.94 70 TYR A N 1
ATOM 530 C CA . TYR A 1 70 ? 1.193 -5.958 -9.492 1.00 89.94 70 TYR A CA 1
ATOM 531 C C . TYR A 1 70 ? 0.473 -6.762 -10.584 1.00 89.94 70 TYR A C 1
ATOM 533 O O . TYR A 1 70 ? 0.319 -7.977 -10.452 1.00 89.94 70 TYR A O 1
ATOM 541 N N . SER A 1 71 ? 0.014 -6.092 -11.647 1.00 85.75 71 SER A N 1
ATOM 542 C CA . SER A 1 71 ? -0.431 -6.802 -12.854 1.00 85.75 71 SER A CA 1
ATOM 543 C C . SER A 1 71 ? 0.751 -7.488 -13.527 1.00 85.75 71 SER A C 1
ATOM 545 O O . SER A 1 71 ? 1.844 -6.931 -13.585 1.00 85.75 71 SER A O 1
ATOM 547 N N . HIS A 1 72 ? 0.510 -8.694 -14.029 1.00 67.44 72 HIS A N 1
ATOM 548 C CA . HIS A 1 72 ?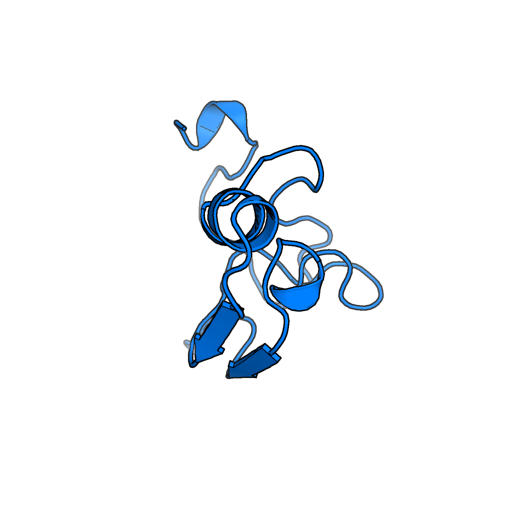 1.392 -9.358 -14.976 1.00 67.44 72 HIS A CA 1
ATOM 549 C C . HIS A 1 72 ? 0.736 -9.286 -16.357 1.00 67.44 72 HIS A C 1
ATOM 551 O O . HIS A 1 72 ? 0.193 -10.261 -16.862 1.00 67.44 72 HIS A O 1
ATOM 557 N N . ASP A 1 73 ? 0.674 -8.072 -16.887 1.00 63.81 73 ASP A N 1
ATOM 558 C CA . ASP A 1 73 ? 0.219 -7.741 -18.230 1.00 63.81 73 ASP A CA 1
ATOM 559 C C . ASP A 1 73 ? 1.421 -7.771 -19.181 1.00 63.81 73 ASP A C 1
ATOM 561 O O . ASP A 1 73 ? 1.988 -6.735 -19.525 1.00 63.81 73 ASP A O 1
ATOM 565 N N . GLN A 1 74 ? 1.848 -8.989 -19.533 1.00 50.91 74 GLN A N 1
ATOM 566 C CA . GLN A 1 74 ? 2.738 -9.250 -20.670 1.00 50.91 74 GLN A CA 1
ATOM 567 C C . GLN A 1 74 ? 1.934 -9.718 -21.879 1.00 50.91 74 GLN A C 1
ATOM 569 O O . GLN A 1 74 ? 0.978 -10.500 -21.676 1.00 50.91 74 GLN A O 1
#